Protein AF-A0A943LQH2-F1 (afdb_monomer_lite)

Radius of gyration: 21.91 Å; chains: 1; bounding box: 50×20×59 Å

pLDDT: mean 75.24, std 14.07, range [40.75, 89.19]

Structure (mmCIF, N/CA/C/O backbone):
data_AF-A0A943LQH2-F1
#
_entry.id   AF-A0A943LQH2-F1
#
loop_
_atom_site.group_PDB
_atom_site.id
_atom_site.type_symbol
_atom_site.label_atom_id
_atom_site.label_alt_id
_atom_site.label_comp_id
_atom_site.label_asym_id
_atom_site.label_entity_id
_atom_site.label_seq_id
_atom_site.pdbx_PDB_ins_code
_atom_site.Cartn_x
_atom_site.Cartn_y
_atom_site.Cartn_z
_atom_site.occupancy
_atom_site.B_iso_or_equiv
_atom_site.auth_seq_id
_atom_site.auth_comp_id
_atom_site.auth_asym_id
_atom_site.auth_atom_id
_atom_site.pdbx_PDB_model_num
ATOM 1 N N . MET A 1 1 ? -35.272 -8.236 -49.120 1.00 40.75 1 MET A N 1
ATOM 2 C CA . MET A 1 1 ? -33.899 -7.967 -48.653 1.00 40.75 1 MET A CA 1
ATOM 3 C C . MET A 1 1 ? -34.022 -7.583 -47.192 1.00 40.75 1 MET A C 1
ATOM 5 O O . MET A 1 1 ? -34.623 -6.560 -46.900 1.00 40.75 1 MET A O 1
ATOM 9 N N . LEU A 1 2 ? -33.644 -8.500 -46.303 1.00 48.03 2 LEU A N 1
ATOM 10 C CA . LEU A 1 2 ? -33.628 -8.304 -44.851 1.00 48.03 2 LEU A CA 1
ATOM 11 C C . LEU A 1 2 ? -32.264 -7.737 -44.438 1.00 48.03 2 LEU A C 1
ATOM 13 O O . LEU A 1 2 ? -31.284 -7.963 -45.144 1.00 48.03 2 LEU A O 1
ATOM 17 N N . SER A 1 3 ? -32.235 -7.115 -43.260 1.00 49.16 3 SER A N 1
ATOM 18 C CA . SER A 1 3 ? -31.066 -6.609 -42.525 1.00 49.16 3 SER A CA 1
ATOM 19 C C . SER A 1 3 ? -30.740 -5.131 -42.757 1.00 49.16 3 SER A C 1
ATOM 21 O O . SER A 1 3 ? -29.738 -4.780 -43.367 1.00 49.16 3 SER A O 1
ATOM 23 N N . GLY A 1 4 ? -31.616 -4.262 -42.247 1.00 55.84 4 GLY A N 1
ATOM 24 C CA . GLY A 1 4 ? -31.204 -2.962 -41.720 1.00 55.84 4 GLY A CA 1
ATOM 25 C C . GLY A 1 4 ? -31.167 -3.095 -40.201 1.00 55.84 4 GLY A C 1
ATOM 26 O O . GLY A 1 4 ? -32.170 -3.488 -39.605 1.00 55.84 4 GLY A O 1
ATOM 27 N N . ASP A 1 5 ? -29.995 -2.886 -39.617 1.00 57.75 5 ASP A N 1
ATOM 28 C CA . ASP A 1 5 ? -29.639 -3.210 -38.238 1.00 57.75 5 ASP A CA 1
ATOM 29 C C . ASP A 1 5 ? -30.522 -2.502 -37.196 1.00 57.75 5 ASP A C 1
ATOM 31 O O . ASP A 1 5 ? -30.285 -1.364 -36.806 1.00 57.75 5 ASP A O 1
ATOM 35 N N . ILE A 1 6 ? -31.524 -3.217 -36.677 1.00 55.06 6 ILE A N 1
ATOM 36 C CA . ILE A 1 6 ? -32.359 -2.781 -35.538 1.00 55.06 6 ILE A CA 1
ATOM 37 C C . ILE A 1 6 ? -31.508 -2.664 -34.251 1.00 55.06 6 ILE A C 1
ATOM 39 O O . ILE A 1 6 ? -31.887 -1.997 -33.292 1.00 55.06 6 ILE A O 1
ATOM 43 N N . SER A 1 7 ? -30.328 -3.294 -34.232 1.00 54.09 7 SER A N 1
ATOM 44 C CA . SER A 1 7 ? -29.425 -3.334 -33.079 1.00 54.09 7 SER A CA 1
ATOM 45 C C . SER A 1 7 ? -28.814 -1.975 -32.729 1.00 54.09 7 SER A C 1
ATOM 47 O O . SER A 1 7 ? -28.547 -1.727 -31.559 1.00 54.09 7 SER A O 1
ATOM 49 N N . THR A 1 8 ? -28.573 -1.103 -33.711 1.00 54.38 8 THR A N 1
ATOM 50 C CA . THR A 1 8 ? -27.856 0.165 -33.485 1.00 54.38 8 THR A CA 1
ATOM 51 C C . THR A 1 8 ? -28.774 1.258 -32.938 1.00 54.38 8 THR A C 1
ATOM 53 O O . THR A 1 8 ? -28.329 2.149 -32.221 1.00 54.38 8 THR A O 1
ATOM 56 N N . ASP A 1 9 ? -30.070 1.172 -33.243 1.00 56.44 9 ASP A N 1
ATOM 57 C CA . ASP A 1 9 ? -31.068 2.158 -32.821 1.00 56.44 9 ASP A CA 1
ATOM 58 C C . ASP A 1 9 ? -31.470 1.969 -31.345 1.00 56.44 9 ASP A C 1
ATOM 60 O O . ASP A 1 9 ? -31.705 2.943 -30.630 1.00 56.44 9 ASP A O 1
ATOM 64 N N . LEU A 1 10 ? -31.446 0.723 -30.845 1.00 56.97 10 LEU A N 1
ATOM 65 C CA . LEU A 1 10 ? -31.769 0.405 -29.448 1.00 56.97 10 LEU A CA 1
ATOM 66 C C . LEU A 1 10 ? -30.733 0.944 -28.446 1.00 56.97 10 LEU A C 1
ATOM 68 O O . LEU A 1 10 ? -31.110 1.423 -27.378 1.00 56.97 10 LEU A O 1
ATOM 72 N N . GLU A 1 11 ? -29.439 0.900 -28.783 1.00 60.03 11 GLU A N 1
ATOM 73 C CA . GLU A 1 11 ? -28.372 1.419 -27.910 1.00 60.03 11 GLU A CA 1
ATOM 74 C C . GLU A 1 11 ? -28.424 2.945 -27.768 1.00 60.03 11 GLU A C 1
ATOM 76 O O . GLU A 1 11 ? -28.067 3.479 -26.723 1.00 60.03 11 GLU A O 1
ATOM 81 N N . SER A 1 12 ? -28.936 3.658 -28.776 1.00 61.47 12 SER A N 1
ATOM 82 C CA . SER A 1 12 ? -29.092 5.119 -28.728 1.00 61.47 12 SER A CA 1
ATOM 83 C C . SER A 1 12 ? -30.252 5.591 -27.834 1.00 61.47 12 SER A C 1
ATOM 85 O O . SER A 1 12 ? -30.248 6.726 -27.350 1.00 61.47 12 SER A O 1
ATOM 87 N N . LEU A 1 13 ? -31.231 4.710 -27.584 1.00 58.56 13 LEU A N 1
ATOM 88 C CA . LEU A 1 13 ? -32.357 4.940 -26.670 1.00 58.56 13 LEU A CA 1
ATOM 89 C C . LEU A 1 13 ? -31.996 4.646 -25.211 1.00 58.56 13 LEU A C 1
ATOM 91 O O . LEU A 1 13 ? -32.614 5.203 -24.301 1.00 58.56 13 LEU A O 1
ATOM 95 N N . LEU A 1 14 ? -30.963 3.833 -24.987 1.00 58.31 14 LEU A N 1
ATOM 96 C CA . LEU A 1 14 ? -30.282 3.724 -23.705 1.00 58.31 14 LEU A CA 1
ATOM 97 C C . LEU A 1 14 ? -29.391 4.959 -23.534 1.00 58.31 14 LEU A C 1
ATOM 99 O O . LEU A 1 14 ? -28.168 4.897 -23.642 1.00 58.31 14 LEU A O 1
ATOM 103 N N . LYS A 1 15 ? -29.998 6.116 -23.235 1.00 60.62 15 LYS A N 1
ATOM 104 C CA . LYS A 1 15 ? -29.236 7.162 -22.540 1.00 60.62 15 LYS A CA 1
ATOM 105 C C . LYS A 1 15 ? -28.604 6.473 -21.330 1.00 60.62 15 LYS A C 1
ATOM 107 O O . LYS A 1 15 ? -29.349 5.761 -20.654 1.00 60.62 15 LYS A O 1
ATOM 112 N N . PRO A 1 16 ? -27.293 6.627 -21.060 1.00 57.22 16 PRO A N 1
ATOM 113 C CA . PRO A 1 16 ? -26.745 6.159 -19.801 1.00 57.22 16 PRO A CA 1
ATOM 114 C C . PRO A 1 16 ? -27.590 6.839 -18.738 1.00 57.22 16 PRO A C 1
ATOM 116 O O . PRO A 1 16 ? -27.583 8.064 -18.611 1.00 57.22 16 PRO A O 1
ATOM 119 N N . GLU A 1 17 ? -28.445 6.054 -18.097 1.00 53.25 17 GLU A N 1
ATOM 120 C CA . GLU A 1 17 ? -29.237 6.517 -16.988 1.00 53.25 17 GLU A CA 1
ATOM 121 C C . GLU A 1 17 ? -28.183 6.816 -15.930 1.00 53.25 17 GLU A C 1
ATOM 123 O O . GLU A 1 17 ? -2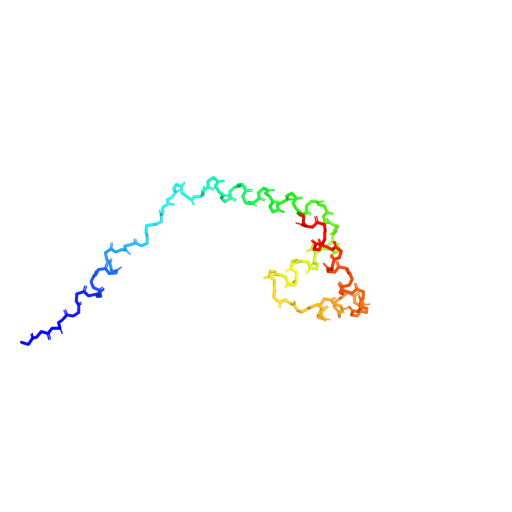7.645 5.920 -15.283 1.00 53.25 17 GLU A O 1
ATOM 128 N N . GLU A 1 18 ? -27.765 8.080 -15.853 1.00 56.62 18 GLU A N 1
ATOM 129 C CA . GLU A 1 18 ? -27.063 8.601 -14.697 1.00 56.62 18 GLU A CA 1
ATOM 130 C C . GLU A 1 18 ? -28.069 8.477 -13.559 1.00 56.62 18 GLU A C 1
ATOM 132 O O . GLU A 1 18 ? -28.804 9.415 -13.280 1.00 56.62 18 GLU A O 1
ATOM 137 N N . CYS A 1 19 ? -28.185 7.280 -12.980 1.00 44.94 19 CYS A N 1
ATOM 138 C CA . CYS A 1 19 ? -29.022 7.001 -11.829 1.00 44.94 19 CYS A CA 1
ATOM 139 C C . CYS A 1 19 ? -28.480 7.844 -10.667 1.00 44.94 19 CYS A C 1
ATOM 141 O O . CYS A 1 19 ? -27.495 7.452 -10.035 1.00 44.94 19 CYS A O 1
ATOM 143 N N . PRO A 1 20 ? -29.084 9.003 -10.330 1.00 52.62 20 PRO A N 1
ATOM 144 C CA . PRO A 1 20 ? -28.484 9.939 -9.380 1.00 52.62 20 PRO A CA 1
ATOM 145 C C . PRO A 1 20 ? -28.681 9.478 -7.931 1.00 52.62 20 PRO A C 1
ATOM 147 O O . PRO A 1 20 ? -28.092 10.036 -7.009 1.00 52.62 20 PRO A O 1
ATOM 150 N N . TYR A 1 21 ? -29.522 8.464 -7.727 1.00 46.34 21 TYR A N 1
ATOM 151 C CA . TYR A 1 21 ? -29.856 7.885 -6.424 1.00 46.34 21 TYR A CA 1
ATOM 152 C C . TYR A 1 21 ? -28.886 6.787 -5.995 1.00 46.34 21 TYR A C 1
ATOM 154 O O . TYR A 1 21 ? -28.934 6.307 -4.869 1.00 46.34 21 TYR A O 1
ATOM 162 N N . GLU A 1 22 ? -27.981 6.430 -6.896 1.00 50.53 22 GLU A N 1
ATOM 163 C CA . GLU A 1 22 ? -26.998 5.386 -6.737 1.00 50.53 22 GLU A CA 1
ATOM 164 C C . GLU A 1 22 ? -25.573 5.968 -6.691 1.00 50.53 22 GLU A C 1
ATOM 166 O O . GLU A 1 22 ? -24.618 5.379 -7.177 1.00 50.53 22 GLU A O 1
ATOM 171 N N . LYS A 1 23 ? -25.385 7.095 -5.992 1.00 53.00 23 LYS A N 1
ATOM 172 C CA . LYS A 1 23 ? -24.275 7.120 -5.024 1.00 53.00 23 LYS A CA 1
ATOM 173 C C . LYS A 1 23 ? -24.712 6.173 -3.911 1.00 53.00 23 LYS A C 1
ATOM 175 O O . LYS A 1 23 ? -25.329 6.600 -2.937 1.00 53.00 23 LYS A O 1
ATOM 180 N N . LYS A 1 24 ? -24.586 4.876 -4.206 1.00 62.12 24 LYS A N 1
ATOM 181 C CA . LYS A 1 24 ? -25.332 3.782 -3.587 1.00 62.12 24 LYS A CA 1
ATOM 182 C C . LYS A 1 24 ? -24.913 3.734 -2.134 1.00 62.12 24 LYS A C 1
ATOM 184 O O . LYS A 1 24 ? -23.737 3.888 -1.832 1.00 62.12 24 LYS A O 1
ATOM 189 N N . GLU A 1 25 ? -25.826 3.459 -1.217 1.00 59.53 25 GLU A N 1
ATOM 190 C CA . GLU A 1 25 ? -25.450 3.147 0.169 1.00 59.53 25 GLU A CA 1
ATOM 191 C C . GLU A 1 25 ? -24.336 2.078 0.220 1.00 59.53 25 GLU A C 1
ATOM 193 O O . GLU A 1 25 ? -23.465 2.143 1.083 1.00 59.53 25 GLU A O 1
ATOM 198 N N . SER A 1 26 ? -24.298 1.184 -0.781 1.00 67.81 26 SER A N 1
ATOM 199 C CA . SER A 1 26 ? -23.181 0.274 -1.071 1.00 67.81 26 SER A CA 1
ATOM 200 C C . SER A 1 26 ? -21.832 0.985 -1.171 1.00 67.81 26 SER A C 1
ATOM 202 O O . SER A 1 26 ? -20.925 0.626 -0.437 1.00 67.81 26 SER A O 1
ATOM 204 N N . ASP A 1 27 ? -21.698 2.033 -1.985 1.00 75.69 27 ASP A N 1
ATOM 205 C CA . ASP A 1 27 ? -20.430 2.748 -2.178 1.00 75.69 27 ASP A CA 1
ATOM 206 C C . ASP A 1 27 ? -19.948 3.405 -0.875 1.00 75.69 27 ASP A C 1
ATOM 208 O O . ASP A 1 27 ? -18.748 3.513 -0.617 1.00 75.69 27 ASP A O 1
ATOM 212 N N . ILE A 1 28 ? -20.884 3.844 -0.024 1.00 80.25 28 ILE A N 1
ATOM 213 C CA . ILE A 1 28 ? -20.576 4.402 1.300 1.00 80.25 28 ILE A CA 1
ATOM 214 C C . ILE A 1 28 ? -20.075 3.299 2.236 1.00 80.25 28 ILE A C 1
ATOM 216 O O . ILE A 1 28 ? -19.080 3.502 2.936 1.00 80.25 28 ILE A O 1
ATOM 220 N N . ILE A 1 29 ? -20.750 2.147 2.255 1.00 79.31 29 ILE A N 1
ATOM 221 C CA . ILE A 1 29 ? -20.356 0.976 3.048 1.00 79.31 29 ILE A CA 1
ATOM 222 C C . ILE A 1 29 ? -18.984 0.471 2.588 1.00 79.31 29 ILE A C 1
ATOM 224 O O . ILE A 1 29 ? -18.102 0.259 3.420 1.00 79.31 29 ILE A O 1
ATOM 228 N N . ASP A 1 30 ? -18.766 0.375 1.279 1.00 80.31 30 ASP A N 1
ATOM 229 C CA . ASP A 1 30 ? -17.505 -0.039 0.673 1.00 80.31 30 ASP A CA 1
ATOM 230 C C . ASP A 1 30 ? -16.387 0.941 1.037 1.00 80.31 30 ASP A C 1
ATOM 232 O O . ASP A 1 30 ? -15.333 0.534 1.528 1.00 80.31 30 ASP A O 1
ATOM 236 N N . ALA A 1 31 ? -16.626 2.251 0.922 1.00 80.06 31 ALA A N 1
ATOM 237 C CA . ALA A 1 31 ? -15.661 3.266 1.335 1.00 80.06 31 ALA A CA 1
ATOM 238 C C . ALA A 1 31 ? -15.337 3.197 2.837 1.00 80.06 31 ALA A C 1
ATOM 240 O O . ALA A 1 31 ? -14.186 3.400 3.231 1.00 80.06 31 ALA A O 1
ATOM 241 N N . GLN A 1 32 ? -16.322 2.908 3.693 1.00 83.00 32 GLN A N 1
ATOM 242 C CA . GLN A 1 32 ? -16.106 2.730 5.131 1.00 83.00 32 GLN A CA 1
ATOM 243 C C . GLN A 1 32 ? -15.291 1.473 5.437 1.00 83.00 32 GLN A C 1
ATOM 245 O O . GLN A 1 32 ? -14.383 1.541 6.268 1.00 83.00 32 GLN A O 1
ATOM 250 N N . LEU A 1 33 ? -15.572 0.361 4.757 1.00 81.75 33 LEU A N 1
ATOM 251 C CA . LEU A 1 33 ? -14.845 -0.895 4.909 1.00 81.75 33 LEU A CA 1
ATOM 252 C C . LEU A 1 33 ? -13.388 -0.725 4.476 1.00 81.75 33 LEU A C 1
ATOM 254 O O . LEU A 1 33 ? -12.467 -1.026 5.232 1.00 81.75 33 LEU A O 1
ATOM 258 N N . ILE A 1 34 ? -13.183 -0.130 3.302 1.00 81.75 34 ILE A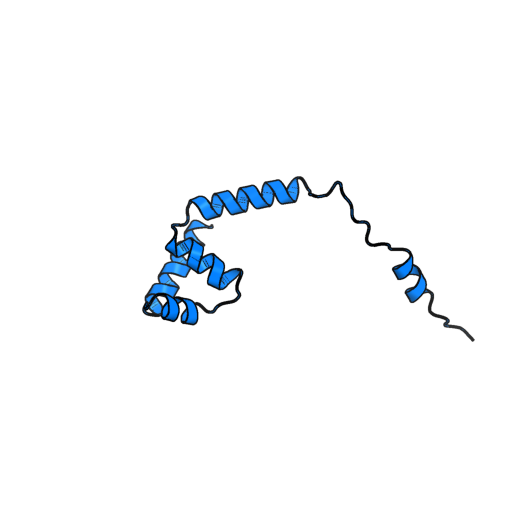 N 1
ATOM 259 C CA . ILE A 1 34 ? -11.870 0.207 2.762 1.00 81.75 34 ILE A CA 1
ATOM 260 C C . ILE A 1 34 ? -11.116 1.122 3.738 1.00 81.75 34 ILE A C 1
ATOM 262 O O . ILE A 1 34 ? -9.973 0.849 4.099 1.00 81.75 34 ILE A O 1
ATOM 266 N N . LYS A 1 35 ? -11.763 2.175 4.253 1.00 82.38 35 LYS A N 1
ATOM 267 C CA . LYS A 1 35 ? -11.163 3.089 5.237 1.00 82.38 35 LYS A CA 1
ATOM 268 C C . LYS A 1 35 ? -10.819 2.397 6.557 1.00 82.38 35 LYS A C 1
ATOM 270 O O . LYS A 1 35 ? -9.826 2.762 7.183 1.00 82.38 35 LYS A O 1
ATOM 275 N N . HIS A 1 36 ? -11.624 1.431 6.993 1.00 82.75 36 HIS A N 1
ATOM 276 C CA . HIS A 1 36 ? -11.362 0.648 8.197 1.00 82.75 36 HIS A CA 1
ATOM 277 C C . HIS A 1 36 ? -10.141 -0.255 8.011 1.00 82.75 36 HIS A C 1
ATOM 279 O O . HIS A 1 36 ? -9.221 -0.208 8.822 1.00 82.75 36 HIS A O 1
ATOM 285 N N . VAL A 1 37 ? -10.079 -0.973 6.891 1.00 81.44 37 VAL A N 1
ATOM 286 C CA . VAL A 1 37 ? -8.935 -1.806 6.498 1.00 81.44 37 VAL A CA 1
ATOM 287 C C . VAL A 1 37 ? -7.651 -0.970 6.388 1.00 81.44 37 VAL A C 1
ATOM 289 O O . VAL A 1 37 ? -6.596 -1.364 6.884 1.00 81.44 37 VAL A O 1
ATOM 292 N N . PHE A 1 38 ? -7.738 0.238 5.826 1.00 81.88 38 PHE A N 1
ATOM 293 C CA . PHE A 1 38 ? -6.611 1.171 5.748 1.00 81.88 38 PHE A CA 1
ATOM 294 C C . PHE A 1 38 ? -6.195 1.800 7.076 1.00 81.88 38 PHE A C 1
ATOM 296 O O . PHE A 1 38 ? -5.075 2.295 7.178 1.00 81.88 38 PHE A O 1
ATOM 303 N N . LYS A 1 39 ? -7.047 1.776 8.103 1.00 81.56 39 LYS A N 1
ATOM 304 C CA . LYS A 1 39 ? -6.724 2.343 9.418 1.00 81.56 39 LYS A CA 1
ATOM 305 C C . LYS A 1 39 ? -5.692 1.504 10.179 1.00 81.56 39 LYS A C 1
ATOM 307 O O . LYS A 1 39 ? -4.913 2.062 10.946 1.00 81.56 39 LYS A O 1
ATOM 312 N N . GLU A 1 40 ? -5.682 0.192 9.957 1.00 81.06 40 GLU A N 1
ATOM 313 C CA . GLU A 1 40 ? -4.750 -0.754 10.594 1.00 81.06 40 GLU A CA 1
ATOM 314 C C . GLU A 1 40 ? -3.368 -0.779 9.911 1.00 81.06 40 GLU A C 1
ATOM 316 O O . GLU A 1 40 ? -2.377 -1.285 10.455 1.00 81.06 40 GLU A O 1
ATOM 321 N N . LEU A 1 41 ? -3.285 -0.203 8.709 1.00 83.94 41 LEU A N 1
ATOM 322 C CA . LEU A 1 41 ? -2.052 -0.058 7.948 1.00 83.94 41 LEU A CA 1
ATOM 323 C C . LEU A 1 41 ? -1.268 1.158 8.449 1.00 83.94 41 LEU A C 1
ATOM 325 O O . LEU A 1 41 ? -1.797 2.256 8.621 1.00 83.94 41 LEU A O 1
ATOM 329 N N . ASN A 1 42 ? 0.035 0.978 8.664 1.00 85.69 42 ASN A N 1
ATOM 330 C CA . ASN A 1 42 ? 0.908 2.118 8.927 1.00 85.69 42 ASN A CA 1
ATOM 331 C C . ASN A 1 42 ? 1.170 2.912 7.632 1.00 85.69 42 ASN A C 1
ATOM 333 O O . ASN A 1 42 ? 0.876 2.455 6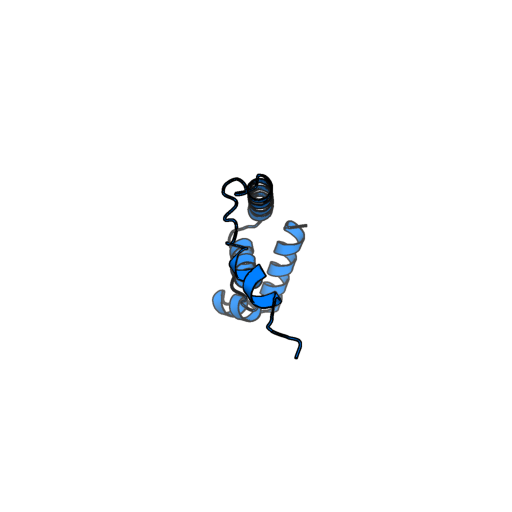.530 1.00 85.69 42 ASN A O 1
ATOM 337 N N . LYS A 1 43 ? 1.761 4.106 7.756 1.00 84.50 43 LYS A N 1
ATOM 338 C CA . LYS A 1 43 ? 2.009 4.996 6.610 1.00 84.50 43 LYS A CA 1
ATOM 339 C C . LYS A 1 43 ? 2.820 4.327 5.488 1.00 84.50 43 LYS A C 1
ATOM 341 O O . LYS A 1 43 ? 2.493 4.512 4.322 1.00 84.50 43 LYS A O 1
ATOM 346 N N . ASP A 1 44 ? 3.832 3.533 5.838 1.00 81.75 44 ASP A N 1
ATOM 347 C CA . ASP A 1 44 ? 4.671 2.826 4.861 1.00 81.75 44 ASP A CA 1
ATOM 348 C C . ASP A 1 44 ? 3.904 1.724 4.120 1.00 81.75 44 ASP A C 1
ATOM 350 O O . ASP A 1 44 ? 4.124 1.502 2.929 1.00 81.75 44 ASP A O 1
ATOM 354 N N . GLU A 1 45 ? 3.056 0.992 4.845 1.00 84.50 45 GLU A N 1
ATOM 355 C CA . GLU A 1 45 ? 2.227 -0.087 4.314 1.00 84.50 45 GLU A CA 1
ATOM 356 C C . GLU A 1 45 ? 1.112 0.475 3.428 1.00 84.50 45 GLU A C 1
ATOM 358 O O . GLU A 1 45 ? 0.882 -0.053 2.345 1.00 84.50 45 GLU A O 1
ATOM 363 N N . LEU A 1 46 ? 0.482 1.578 3.844 1.00 85.69 46 LEU A N 1
ATOM 364 C CA . LEU A 1 46 ? -0.513 2.301 3.055 1.00 85.69 46 LEU A CA 1
ATOM 365 C C . LEU A 1 46 ? 0.081 2.795 1.733 1.00 85.69 46 LEU A C 1
ATOM 367 O O . LEU A 1 46 ? -0.503 2.586 0.677 1.00 85.69 46 LEU A O 1
ATOM 371 N N . GLU A 1 47 ? 1.263 3.409 1.783 1.00 86.31 47 GLU A N 1
ATOM 372 C CA . GLU A 1 47 ? 1.968 3.888 0.593 1.00 86.31 47 GLU A CA 1
ATOM 373 C C . GLU A 1 47 ? 2.337 2.734 -0.346 1.00 86.31 47 GLU A C 1
ATOM 375 O O . GLU A 1 47 ? 2.170 2.846 -1.556 1.00 86.31 47 GLU A O 1
ATOM 380 N N . LEU A 1 48 ? 2.775 1.595 0.202 1.00 86.44 48 LEU A N 1
ATOM 381 C CA . LEU A 1 48 ? 3.042 0.395 -0.588 1.00 86.44 48 LEU A CA 1
ATOM 382 C C . LEU A 1 48 ? 1.773 -0.152 -1.255 1.00 86.44 48 LEU A C 1
ATOM 384 O O . LEU A 1 48 ? 1.829 -0.536 -2.420 1.00 86.44 48 LEU A O 1
ATOM 388 N N . VAL A 1 49 ? 0.649 -0.211 -0.539 1.00 85.00 49 VAL A N 1
ATOM 389 C CA . VAL A 1 49 ? -0.620 -0.688 -1.105 1.00 85.00 49 VAL A CA 1
ATOM 390 C C . VAL A 1 49 ? -1.118 0.279 -2.178 1.00 85.00 49 VAL A C 1
ATOM 392 O O . VAL A 1 49 ? -1.473 -0.178 -3.258 1.00 85.00 49 VAL A O 1
ATOM 395 N N . ASN A 1 50 ? -1.059 1.590 -1.939 1.00 86.75 50 ASN A N 1
ATOM 396 C CA . ASN A 1 50 ? -1.416 2.604 -2.934 1.00 86.75 50 ASN A CA 1
ATOM 397 C C . ASN A 1 50 ? -0.584 2.466 -4.210 1.00 86.75 50 ASN A C 1
ATOM 399 O O . ASN A 1 50 ? -1.146 2.290 -5.288 1.00 86.75 50 ASN A O 1
ATOM 403 N N . LEU A 1 51 ? 0.742 2.428 -4.075 1.00 86.75 51 LEU A N 1
ATOM 404 C CA . LEU A 1 51 ? 1.639 2.307 -5.220 1.00 86.75 51 LEU A CA 1
ATOM 405 C C . LEU A 1 51 ? 1.409 0.999 -5.986 1.00 86.75 51 LEU A C 1
ATOM 407 O O . LEU A 1 51 ? 1.277 1.008 -7.203 1.00 86.75 51 LEU A O 1
ATOM 411 N N . VAL A 1 52 ? 1.348 -0.137 -5.287 1.00 82.94 52 VAL A N 1
ATOM 412 C CA . VAL A 1 52 ? 1.336 -1.453 -5.945 1.00 82.94 52 VAL A CA 1
ATOM 413 C C . VAL A 1 52 ? -0.046 -1.869 -6.453 1.00 82.94 52 VAL A C 1
ATOM 415 O O . VAL A 1 52 ? -0.128 -2.622 -7.420 1.00 82.94 52 VAL A O 1
ATOM 418 N N . ILE A 1 53 ? -1.126 -1.446 -5.790 1.00 78.69 53 ILE A N 1
ATOM 419 C CA . ILE A 1 53 ? -2.495 -1.874 -6.117 1.00 78.69 53 ILE A CA 1
ATOM 420 C C . ILE A 1 53 ? -3.239 -0.827 -6.945 1.00 78.69 53 ILE A C 1
ATOM 422 O O . ILE A 1 53 ? -3.946 -1.208 -7.871 1.00 78.69 53 ILE A O 1
ATOM 426 N N . PHE A 1 54 ? -3.098 0.463 -6.629 1.00 80.19 54 PHE A N 1
ATOM 427 C CA . PHE A 1 54 ? -3.871 1.523 -7.290 1.00 80.19 54 PHE A CA 1
ATOM 428 C C . PHE A 1 54 ? -3.097 2.215 -8.408 1.00 80.19 54 PHE A C 1
ATOM 430 O O . PHE A 1 54 ? -3.696 2.610 -9.400 1.00 80.19 54 PHE A O 1
ATOM 437 N N . GLU A 1 55 ? -1.781 2.352 -8.261 1.00 82.56 55 GLU A N 1
ATOM 438 C CA . GLU A 1 55 ? -0.919 3.002 -9.259 1.00 82.56 55 GLU A CA 1
ATOM 439 C C . GLU A 1 55 ? -0.188 1.989 -10.161 1.00 82.56 55 GLU A C 1
ATOM 441 O O . GLU A 1 55 ? 0.685 2.364 -10.936 1.00 82.56 55 GLU A O 1
ATOM 446 N N . GLU A 1 56 ? -0.541 0.701 -10.064 1.00 82.00 56 GLU A N 1
ATOM 447 C CA . GLU A 1 56 ? 0.016 -0.408 -10.861 1.00 82.00 56 GLU A CA 1
ATOM 448 C C . GLU A 1 56 ? 1.551 -0.550 -10.802 1.00 82.00 56 GLU A C 1
ATOM 450 O O . GLU A 1 56 ? 2.162 -1.239 -11.624 1.00 82.00 56 GLU A O 1
ATOM 455 N N . HIS A 1 57 ? 2.203 0.039 -9.796 1.00 85.00 57 HIS A N 1
ATOM 456 C 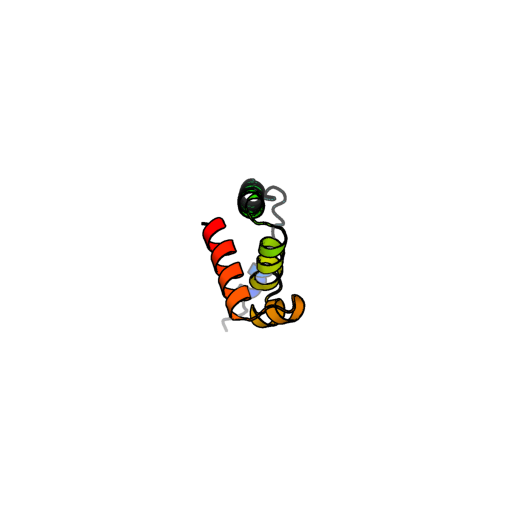CA . HIS A 1 57 ? 3.643 -0.088 -9.634 1.00 85.00 57 HIS A CA 1
ATOM 457 C C . HIS A 1 57 ? 4.050 -1.490 -9.195 1.00 85.00 57 HIS A C 1
ATOM 459 O O . HIS A 1 57 ? 3.391 -2.197 -8.428 1.00 85.00 57 HIS A O 1
ATOM 465 N N . THR A 1 58 ? 5.239 -1.898 -9.615 1.00 86.25 58 THR A N 1
ATOM 466 C CA . THR A 1 58 ? 5.803 -3.157 -9.146 1.00 86.25 58 THR A CA 1
ATOM 467 C C . THR A 1 58 ? 6.378 -2.998 -7.738 1.00 86.25 58 THR A C 1
ATOM 469 O O . THR A 1 58 ? 6.927 -1.967 -7.351 1.00 86.25 58 THR A O 1
ATOM 472 N N . VAL A 1 59 ? 6.384 -4.090 -6.967 1.00 84.69 59 VAL A N 1
ATOM 473 C CA . VAL A 1 59 ? 7.078 -4.143 -5.662 1.00 84.69 59 VAL A CA 1
ATOM 474 C C . VAL A 1 59 ? 8.571 -3.793 -5.799 1.00 84.69 59 VAL A C 1
ATOM 476 O O . VAL A 1 59 ? 9.201 -3.340 -4.846 1.00 84.69 59 VAL A O 1
ATOM 479 N N . ARG A 1 60 ? 9.146 -3.994 -6.993 1.00 84.75 60 ARG A N 1
ATOM 480 C CA . ARG A 1 60 ? 10.533 -3.649 -7.313 1.00 84.75 60 ARG A CA 1
ATOM 481 C C . ARG A 1 60 ? 10.742 -2.140 -7.414 1.00 84.75 60 ARG A C 1
ATOM 483 O O . ARG A 1 60 ? 11.745 -1.650 -6.909 1.00 84.75 60 ARG A O 1
ATOM 490 N N . GLU A 1 61 ? 9.802 -1.424 -8.019 1.00 86.06 61 GLU A N 1
ATOM 491 C CA . GLU A 1 61 ? 9.823 0.039 -8.095 1.00 86.06 61 GLU A CA 1
ATOM 492 C C . GLU A 1 61 ? 9.643 0.653 -6.711 1.00 86.06 61 GLU A C 1
ATOM 494 O O . GLU A 1 61 ? 10.456 1.480 -6.317 1.00 86.06 61 GLU A O 1
ATOM 499 N N . TYR A 1 62 ? 8.694 0.159 -5.907 1.00 86.12 62 TYR A N 1
ATOM 500 C CA . TYR A 1 62 ? 8.575 0.566 -4.501 1.00 86.12 62 TYR A CA 1
ATOM 501 C C . TYR A 1 62 ? 9.884 0.364 -3.723 1.00 86.12 62 TYR A C 1
ATOM 503 O O . TYR A 1 62 ? 10.323 1.240 -2.976 1.00 86.12 62 TYR A O 1
ATOM 511 N N . ALA A 1 63 ? 10.531 -0.792 -3.911 1.00 87.62 63 ALA A N 1
ATOM 512 C CA . ALA A 1 63 ? 11.814 -1.080 -3.281 1.00 87.62 63 ALA A CA 1
ATOM 513 C C . ALA A 1 63 ? 12.890 -0.069 -3.713 1.00 87.62 63 ALA A C 1
ATOM 515 O O . ALA A 1 63 ? 13.639 0.413 -2.869 1.00 87.62 63 ALA A O 1
ATOM 516 N N . ALA A 1 64 ? 12.922 0.309 -4.994 1.00 87.31 64 ALA A N 1
ATOM 517 C CA . ALA A 1 64 ? 13.823 1.340 -5.501 1.00 87.31 64 ALA A CA 1
ATOM 518 C C . ALA A 1 64 ? 13.505 2.732 -4.920 1.00 87.31 64 ALA A C 1
ATOM 520 O O . ALA A 1 64 ? 14.415 3.397 -4.430 1.00 87.31 64 ALA A O 1
ATOM 521 N N . PHE A 1 65 ? 12.231 3.144 -4.883 1.00 85.31 65 PHE A N 1
ATOM 522 C CA . PHE A 1 65 ? 11.800 4.439 -4.336 1.00 85.31 65 PHE A CA 1
ATOM 523 C C . PHE A 1 65 ? 12.159 4.611 -2.859 1.00 85.31 65 PHE A 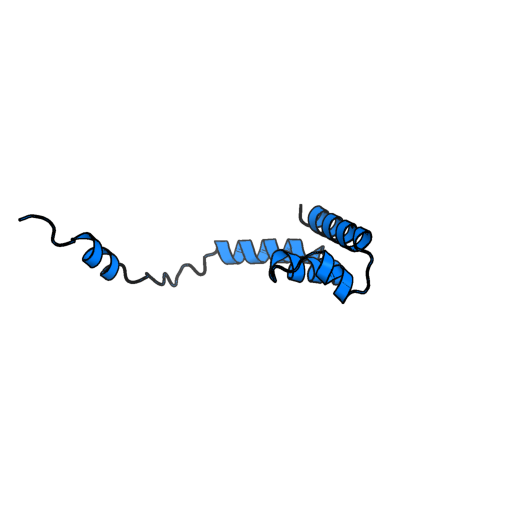C 1
ATOM 525 O O . PHE A 1 65 ? 12.558 5.691 -2.430 1.00 85.31 65 PHE A O 1
ATOM 532 N N . LYS A 1 66 ? 12.043 3.538 -2.072 1.00 83.50 66 LYS A N 1
ATOM 533 C CA . LYS A 1 66 ? 12.344 3.549 -0.634 1.00 83.50 66 LYS A CA 1
ATOM 534 C C . LYS A 1 66 ? 13.780 3.150 -0.299 1.00 83.50 66 LYS A C 1
ATOM 536 O O . LYS A 1 66 ? 14.114 3.074 0.881 1.00 83.50 66 LYS A O 1
ATOM 541 N N . ASN A 1 67 ? 14.616 2.885 -1.305 1.00 86.94 67 ASN A N 1
ATOM 542 C CA . ASN A 1 67 ? 15.962 2.335 -1.134 1.00 86.94 67 ASN A CA 1
ATOM 543 C C . ASN A 1 67 ? 15.976 1.079 -0.231 1.00 86.94 67 ASN A C 1
ATOM 545 O O . ASN A 1 67 ? 16.832 0.900 0.636 1.00 86.94 67 ASN A O 1
ATOM 549 N N . LEU A 1 68 ? 14.968 0.223 -0.407 1.00 87.06 68 LEU A N 1
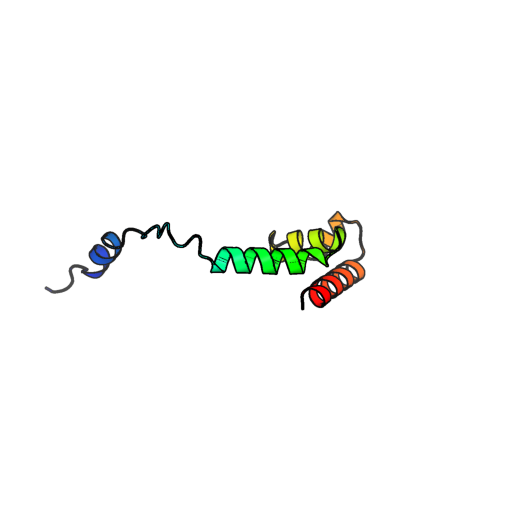ATOM 550 C CA . LEU A 1 68 ? 14.789 -1.034 0.307 1.00 87.06 68 LEU A CA 1
ATOM 551 C C . LEU A 1 68 ? 15.258 -2.199 -0.562 1.00 87.06 68 LEU A C 1
ATOM 553 O O . LEU A 1 68 ? 15.147 -2.212 -1.785 1.00 87.06 68 LEU A O 1
ATOM 557 N N . ASN A 1 69 ? 15.713 -3.255 0.095 1.00 89.19 69 ASN A N 1
ATOM 558 C CA . ASN A 1 69 ? 15.922 -4.543 -0.543 1.00 89.19 69 ASN A CA 1
ATOM 559 C C . ASN A 1 69 ? 14.579 -5.184 -0.930 1.00 89.19 69 ASN A C 1
ATOM 561 O O . ASN A 1 69 ? 13.604 -5.156 -0.175 1.00 89.19 69 ASN A O 1
ATOM 565 N N . TYR A 1 70 ? 14.550 -5.820 -2.105 1.00 87.81 70 TYR A N 1
ATOM 566 C CA . TYR A 1 70 ? 13.340 -6.428 -2.669 1.00 87.81 70 TYR A CA 1
ATOM 567 C C . TYR A 1 70 ? 12.660 -7.409 -1.702 1.00 87.81 70 TYR A C 1
ATOM 569 O O . TYR A 1 70 ? 11.445 -7.380 -1.531 1.00 87.81 70 TYR A O 1
ATOM 577 N N . SER A 1 71 ? 13.442 -8.231 -0.997 1.00 87.81 71 SER A N 1
ATOM 578 C CA . SER A 1 71 ? 12.925 -9.172 0.002 1.00 87.81 71 SER A CA 1
ATOM 579 C C . SER A 1 71 ? 12.182 -8.478 1.149 1.00 87.81 71 SER A C 1
ATOM 581 O O . SER A 1 71 ? 11.164 -8.988 1.617 1.00 87.81 71 SER A O 1
ATOM 583 N N . THR A 1 72 ? 12.639 -7.303 1.582 1.00 87.94 72 THR A N 1
ATOM 584 C CA . THR A 1 72 ? 11.971 -6.501 2.616 1.00 87.94 72 THR A CA 1
ATOM 585 C C . THR A 1 72 ? 10.703 -5.853 2.083 1.00 87.94 72 THR A C 1
ATOM 587 O O . THR A 1 72 ? 9.688 -5.875 2.775 1.00 87.94 72 THR A O 1
ATOM 590 N N . ALA A 1 73 ? 10.716 -5.345 0.849 1.00 87.38 73 ALA A N 1
ATOM 591 C CA . ALA A 1 73 ? 9.515 -4.816 0.203 1.00 87.38 73 ALA A CA 1
ATOM 592 C C . ALA A 1 73 ? 8.426 -5.896 0.059 1.00 87.38 73 ALA A C 1
ATOM 594 O O . ALA A 1 73 ? 7.268 -5.662 0.395 1.00 87.38 73 ALA A O 1
ATOM 595 N N . VAL A 1 74 ? 8.804 -7.119 -0.331 1.00 87.94 74 VAL A N 1
ATOM 596 C CA . VAL A 1 74 ? 7.884 -8.268 -0.398 1.00 87.94 74 VAL A CA 1
ATOM 597 C C . VAL A 1 74 ? 7.351 -8.648 0.988 1.00 87.94 74 VAL A C 1
ATOM 599 O O . VAL A 1 74 ? 6.154 -8.896 1.132 1.00 87.94 74 VAL A O 1
ATOM 602 N N . LYS A 1 75 ? 8.198 -8.660 2.027 1.00 88.81 75 LYS A N 1
ATOM 603 C CA . LYS A 1 75 ? 7.753 -8.905 3.411 1.00 88.81 75 LYS A CA 1
ATOM 604 C C . LYS A 1 75 ? 6.776 -7.833 3.897 1.00 88.81 75 LYS A C 1
ATOM 606 O O . LYS A 1 75 ? 5.756 -8.184 4.480 1.00 88.81 75 LYS A O 1
ATOM 611 N N . LYS A 1 76 ? 7.051 -6.553 3.621 1.00 86.00 76 LYS A N 1
ATOM 612 C CA . LYS A 1 76 ? 6.154 -5.431 3.943 1.00 86.00 76 LYS A CA 1
ATOM 613 C C . LYS A 1 76 ? 4.819 -5.559 3.210 1.00 86.00 76 LYS A C 1
ATOM 615 O O . LYS A 1 76 ? 3.784 -5.439 3.851 1.00 86.00 76 LYS A O 1
ATOM 620 N N . LYS A 1 77 ? 4.828 -5.911 1.919 1.00 87.06 77 LYS A N 1
ATOM 621 C CA . LYS A 1 77 ? 3.606 -6.221 1.160 1.00 87.06 77 LYS A CA 1
ATOM 622 C C . LYS A 1 77 ? 2.791 -7.332 1.807 1.00 87.06 77 LYS A C 1
ATOM 624 O O . LYS A 1 77 ? 1.584 -7.195 1.956 1.00 87.06 77 LYS A O 1
ATOM 629 N N . LYS A 1 78 ? 3.440 -8.433 2.184 1.00 87.62 78 LYS A N 1
ATOM 630 C CA . LYS A 1 78 ? 2.752 -9.558 2.818 1.00 87.62 78 LYS A CA 1
ATOM 631 C C . LYS A 1 78 ? 2.159 -9.166 4.175 1.00 87.62 78 LYS A C 1
ATOM 633 O O . LYS A 1 78 ? 1.004 -9.471 4.420 1.00 87.62 78 LYS A O 1
ATOM 638 N N . SER A 1 79 ? 2.920 -8.442 4.998 1.00 87.62 79 SER A N 1
ATOM 639 C CA . SER A 1 79 ? 2.452 -7.891 6.278 1.00 87.62 79 SER A CA 1
ATOM 640 C C . SER A 1 79 ? 1.233 -6.986 6.098 1.00 87.62 79 SER A C 1
ATOM 642 O O . SER A 1 79 ? 0.248 -7.148 6.806 1.00 87.62 79 SER A O 1
ATOM 644 N N . ALA A 1 80 ? 1.277 -6.076 5.119 1.00 86.50 80 ALA A N 1
ATOM 645 C CA . ALA A 1 80 ? 0.157 -5.203 4.792 1.00 86.50 80 ALA A CA 1
ATOM 646 C C . ALA A 1 80 ? -1.088 -6.015 4.401 1.00 86.50 80 ALA A C 1
ATOM 648 O O . ALA A 1 80 ? -2.143 -5.831 4.989 1.00 86.50 80 ALA A O 1
ATOM 649 N N . LEU A 1 81 ? -0.951 -6.974 3.481 1.00 84.50 81 LEU A N 1
ATOM 650 C CA . LEU A 1 81 ? -2.063 -7.827 3.049 1.00 84.50 81 LEU A CA 1
ATOM 651 C C . LEU A 1 81 ? -2.630 -8.698 4.175 1.00 84.50 81 LEU A C 1
ATOM 653 O O . LEU A 1 81 ? -3.838 -8.888 4.238 1.00 84.50 81 LEU A O 1
ATOM 657 N N . ASP A 1 82 ? -1.785 -9.224 5.064 1.00 86.50 82 ASP A N 1
ATOM 658 C CA . ASP A 1 82 ? -2.247 -10.032 6.196 1.00 86.50 82 ASP A CA 1
ATOM 659 C C . ASP A 1 82 ? -3.007 -9.190 7.238 1.00 86.50 82 ASP A C 1
ATOM 661 O O . ASP A 1 82 ? -3.861 -9.737 7.924 1.00 86.50 82 ASP A O 1
ATOM 665 N N . LYS A 1 83 ? -2.761 -7.874 7.326 1.00 83.81 83 LYS A N 1
ATOM 666 C CA . LYS A 1 83 ? -3.572 -6.943 8.137 1.00 83.81 83 LYS A CA 1
ATOM 667 C C . LYS A 1 83 ? -4.896 -6.548 7.483 1.00 83.81 83 LYS A C 1
ATOM 669 O O . LYS A 1 83 ? -5.778 -6.051 8.171 1.00 83.81 83 LYS A O 1
ATOM 674 N N . MET A 1 84 ? -5.004 -6.711 6.165 1.00 79.38 84 MET A N 1
ATOM 675 C CA . MET A 1 84 ? -6.218 -6.408 5.403 1.00 79.38 84 MET A CA 1
ATOM 676 C C . MET A 1 84 ? -7.185 -7.597 5.305 1.00 79.38 84 MET A C 1
ATOM 678 O O . MET A 1 84 ? -8.277 -7.428 4.766 1.00 79.38 84 MET A O 1
ATOM 682 N N . LYS A 1 85 ? -6.768 -8.787 5.756 1.00 70.44 85 LYS A N 1
ATOM 683 C CA . LYS A 1 85 ? -7.622 -9.976 5.880 1.00 70.44 85 LYS A CA 1
ATOM 684 C C . LYS A 1 85 ? -8.581 -9.851 7.052 1.00 70.44 85 LYS A C 1
ATOM 686 O O . LYS A 1 85 ? -9.712 -10.354 6.887 1.00 70.44 85 LYS A O 1
#

Secondary structure (DSSP, 8-state):
-----HHHHHHHH------TT-S-HHHHHHHHHHHHHHHSS-HHHHHHHIIIIIS---HHHHHHHTT--HHHHHHHHHHHHHH--

Foldseek 3Di:
DDDPDPPVVVVVVPPVPPVVCPVPVVVVVVVVLVVVLCVQDDPLLNVLCCCVPVVVDDLVVSCVVVVHDSVVSVVSPVVSVVSSD

Sequence (85 aa):
MLSGDISTDLESLLKPEECPYEKKESDIIDAQLIKHVFKELNKDELELVNLVIFEEHTVREYAAFKNLNYSTAVKKKKSALDKMK